Protein AF-A0A060N515-F1 (afdb_monomer_lite)

pLDDT: mean 92.59, std 5.26, range [60.97, 97.06]

Organism: NCBI:txid1407017

Foldseek 3Di:
DDPVLLQVLQVLFDQKHKDQDQPPDDCVPQPQFRIFIAGPPPSDTQDTHNDDVVSSVVSVCCSVPAGDDPNDGGD

Secondary structure (DSSP, 8-state):
--HHHHHHHHTT-SSEEEESS-SS--HHHHTT--EEEEETTT--EEEEESSHHHHHHHHHHHHHH-EEETTEEE-

Radius of gyration: 11.56 Å; chains: 1; bounding box: 29×27×30 Å

Sequence (75 aa):
MSRKKMEKLAEQLKTMYLTENPINFNDDRDWGYKYFICFHNTHTVVRRASNIPEMVEVLQDVIKNGVDIDGHIFY

Structure (mmCIF, N/CA/C/O backbone):
data_AF-A0A060N515-F1
#
_entry.id   AF-A0A060N515-F1
#
loop_
_atom_site.group_PDB
_atom_site.id
_atom_site.type_symbol
_atom_site.label_atom_id
_atom_site.label_alt_id
_atom_site.label_comp_id
_atom_site.label_asym_id
_atom_site.label_entity_id
_atom_site.label_seq_id
_atom_site.pdbx_PDB_ins_code
_atom_site.Cartn_x
_atom_site.Cartn_y
_atom_site.Cartn_z
_atom_site.occupancy
_atom_site.B_iso_or_equiv
_atom_site.auth_seq_id
_atom_site.auth_comp_id
_atom_site.auth_asym_id
_atom_site.auth_atom_id
_atom_site.pdbx_PDB_model_num
ATOM 1 N N . MET A 1 1 ? -1.323 15.005 8.822 1.00 60.97 1 MET A N 1
ATOM 2 C CA . MET A 1 1 ? -1.865 13.640 8.602 1.00 60.97 1 MET A CA 1
ATOM 3 C C . MET A 1 1 ? -1.090 12.646 9.458 1.00 60.97 1 MET A C 1
ATOM 5 O O . MET A 1 1 ? 0.107 12.840 9.604 1.00 60.97 1 MET A O 1
ATOM 9 N N . SER A 1 2 ? -1.740 11.641 10.062 1.00 82.69 2 SER A N 1
ATOM 10 C CA . SER A 1 2 ? -1.094 10.712 11.009 1.00 82.69 2 SER A CA 1
ATOM 11 C C . SER A 1 2 ? -0.892 9.312 10.418 1.00 82.69 2 SER A C 1
ATOM 13 O O . SER A 1 2 ? -1.745 8.817 9.682 1.00 82.69 2 SER A O 1
ATOM 15 N N . ARG A 1 3 ? 0.214 8.653 10.798 1.00 90.25 3 ARG A N 1
ATOM 16 C CA . ARG A 1 3 ? 0.544 7.259 10.439 1.00 90.25 3 ARG A CA 1
ATOM 17 C C . ARG A 1 3 ? -0.601 6.282 10.729 1.00 90.25 3 ARG A C 1
ATOM 19 O O . ARG A 1 3 ? -0.913 5.443 9.898 1.00 90.25 3 ARG A O 1
ATOM 26 N N . LYS A 1 4 ? -1.314 6.499 11.840 1.00 93.75 4 LYS A N 1
ATOM 27 C CA . LYS A 1 4 ? -2.491 5.710 12.237 1.00 93.75 4 LYS A CA 1
ATOM 28 C C . LYS A 1 4 ? -3.590 5.672 11.171 1.00 93.75 4 LYS A C 1
ATOM 30 O O . LYS A 1 4 ? -4.258 4.657 11.022 1.00 93.75 4 LYS A O 1
ATOM 35 N N . LYS A 1 5 ? -3.810 6.773 10.436 1.00 94.38 5 LYS A N 1
ATOM 36 C CA . LYS A 1 5 ? -4.814 6.798 9.359 1.00 94.38 5 LYS A CA 1
ATOM 37 C C . LYS A 1 5 ? -4.387 5.901 8.196 1.00 94.38 5 LYS A C 1
ATOM 39 O O . LYS A 1 5 ? -5.218 5.175 7.668 1.00 94.38 5 LYS A O 1
ATOM 44 N N . MET A 1 6 ? -3.113 5.965 7.817 1.00 95.25 6 MET A N 1
ATOM 45 C CA . MET A 1 6 ? -2.534 5.138 6.757 1.00 95.25 6 MET A CA 1
ATOM 46 C C . MET A 1 6 ? -2.605 3.650 7.120 1.00 95.25 6 MET A C 1
ATOM 48 O O . MET A 1 6 ? -3.099 2.865 6.323 1.00 95.25 6 MET A O 1
ATOM 52 N N . GLU A 1 7 ? -2.205 3.281 8.340 1.00 95.19 7 GLU A N 1
ATOM 53 C CA . GLU A 1 7 ? -2.276 1.897 8.838 1.00 95.19 7 GLU A CA 1
ATOM 54 C C . GLU A 1 7 ? -3.721 1.364 8.818 1.00 95.19 7 GLU A C 1
ATOM 56 O O . GLU A 1 7 ? -3.981 0.312 8.244 1.00 95.19 7 GLU A O 1
ATOM 61 N N . LYS A 1 8 ? -4.691 2.145 9.315 1.00 96.12 8 LYS A N 1
ATOM 62 C CA . LYS A 1 8 ? -6.116 1.765 9.305 1.00 96.12 8 LYS A CA 1
ATOM 63 C C . LYS A 1 8 ? -6.711 1.617 7.896 1.00 96.12 8 LYS A C 1
ATOM 65 O O . LYS A 1 8 ? -7.668 0.874 7.698 1.00 96.12 8 LYS A O 1
ATOM 70 N N . LEU A 1 9 ? -6.218 2.382 6.923 1.00 96.00 9 LEU A N 1
ATOM 71 C CA . LEU A 1 9 ? -6.630 2.224 5.526 1.00 96.00 9 LEU A CA 1
ATOM 72 C C . LEU A 1 9 ? -5.996 0.972 4.916 1.00 96.00 9 LEU A C 1
ATOM 74 O O . LEU A 1 9 ? -6.683 0.227 4.230 1.00 96.00 9 LEU A O 1
ATOM 78 N N . ALA A 1 10 ? -4.722 0.708 5.207 1.00 95.38 10 ALA A N 1
ATOM 79 C CA . ALA A 1 10 ? -4.023 -0.473 4.713 1.00 95.38 10 ALA A CA 1
ATOM 80 C C . ALA A 1 10 ? -4.670 -1.791 5.173 1.00 95.38 10 ALA A C 1
ATOM 82 O O . ALA A 1 10 ? -4.690 -2.743 4.405 1.00 95.38 10 ALA A O 1
ATOM 83 N N . GLU A 1 11 ? -5.266 -1.831 6.369 1.00 95.56 11 GLU A N 1
ATOM 84 C CA . GLU A 1 11 ? -6.043 -2.982 6.866 1.00 95.56 11 GLU A CA 1
ATOM 85 C C . GLU A 1 11 ? -7.268 -3.340 5.999 1.00 95.56 11 GLU A C 1
ATOM 87 O O . GLU A 1 11 ? -7.823 -4.426 6.143 1.00 95.56 11 GLU A O 1
ATOM 92 N N . GLN A 1 12 ? -7.719 -2.442 5.116 1.00 95.50 12 GLN A N 1
ATOM 93 C CA . GLN A 1 12 ? -8.866 -2.686 4.229 1.00 95.50 12 GLN A CA 1
ATOM 94 C C . GLN A 1 12 ? -8.471 -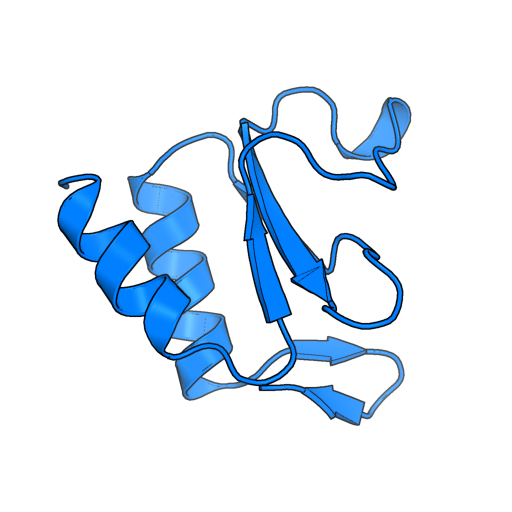3.347 2.905 1.00 95.50 12 GLN A C 1
ATOM 96 O O . GLN A 1 12 ? -9.354 -3.811 2.180 1.00 95.50 12 GLN A O 1
ATOM 101 N N . LEU A 1 13 ? -7.175 -3.381 2.584 1.00 94.00 13 LEU A N 1
ATOM 102 C CA . LEU A 1 13 ? -6.663 -4.063 1.401 1.00 94.00 13 LEU A CA 1
ATOM 103 C C . LEU A 1 13 ? -6.856 -5.574 1.564 1.00 94.00 13 LEU A C 1
ATOM 105 O O . LEU A 1 13 ? -6.586 -6.125 2.631 1.00 94.00 13 LEU A O 1
ATOM 109 N N . LYS A 1 14 ? -7.335 -6.254 0.517 1.00 90.81 14 LYS A N 1
ATOM 110 C CA . LYS A 1 14 ? -7.606 -7.702 0.591 1.00 90.81 14 LYS A CA 1
ATOM 111 C C . LYS A 1 14 ? -6.493 -8.524 -0.034 1.00 90.81 14 LYS A C 1
ATOM 113 O O . LYS A 1 14 ? -6.011 -9.483 0.560 1.00 90.81 14 LYS A O 1
ATOM 118 N N . THR A 1 15 ? -6.105 -8.170 -1.253 1.00 93.56 15 THR A N 1
ATOM 119 C CA . THR A 1 15 ? -5.076 -8.889 -2.021 1.00 93.56 15 THR A CA 1
ATOM 120 C C . THR A 1 15 ? -3.692 -8.258 -1.898 1.00 93.56 15 THR A C 1
ATOM 122 O O . THR A 1 15 ? -2.700 -8.833 -2.353 1.00 93.56 15 THR A O 1
ATOM 125 N N . MET A 1 16 ? -3.612 -7.097 -1.251 1.00 95.94 16 MET A N 1
ATOM 126 C CA . MET A 1 16 ? -2.421 -6.266 -1.159 1.00 95.94 16 MET A CA 1
ATOM 127 C C . MET A 1 16 ? -2.096 -5.893 0.287 1.00 95.94 16 MET A C 1
ATOM 129 O O . MET A 1 16 ? -2.960 -5.921 1.155 1.00 95.94 16 MET A O 1
ATOM 133 N N . TYR A 1 17 ? -0.858 -5.473 0.526 1.00 96.12 17 TYR A N 1
ATOM 134 C CA . TYR A 1 17 ? -0.405 -4.968 1.816 1.00 96.12 17 TYR A CA 1
ATOM 135 C C . TYR A 1 17 ? 0.507 -3.754 1.668 1.00 96.12 17 TYR A C 1
ATOM 137 O O . TYR A 1 17 ? 1.180 -3.571 0.653 1.00 96.12 17 TYR A O 1
ATOM 145 N N . LEU A 1 18 ? 0.542 -2.940 2.721 1.00 96.88 18 LEU A N 1
ATOM 146 C CA . LEU A 1 18 ? 1.437 -1.797 2.851 1.00 96.88 18 LEU A CA 1
ATOM 147 C C . LEU A 1 18 ? 2.761 -2.221 3.505 1.00 96.88 18 LEU A C 1
ATOM 149 O O . LEU A 1 18 ? 2.758 -2.910 4.524 1.00 96.88 18 LEU A O 1
ATOM 153 N N . THR A 1 19 ? 3.889 -1.760 2.969 1.00 96.25 19 THR A N 1
ATOM 154 C CA . THR A 1 19 ? 5.224 -1.966 3.550 1.00 96.25 19 THR A CA 1
ATOM 155 C C . THR A 1 19 ? 6.135 -0.759 3.323 1.00 96.25 19 THR A C 1
ATOM 157 O O . THR A 1 19 ? 5.945 0.004 2.379 1.00 96.25 19 THR A O 1
ATOM 160 N N . GLU A 1 20 ? 7.132 -0.588 4.191 1.00 95.75 20 GLU A N 1
ATOM 161 C CA . GLU A 1 20 ? 8.258 0.339 3.978 1.00 95.75 20 GLU A CA 1
ATOM 162 C C . GLU A 1 20 ? 9.495 -0.378 3.399 1.00 95.75 20 GLU A C 1
ATOM 164 O O . GLU A 1 20 ? 10.482 0.261 3.056 1.00 95.75 20 GLU A O 1
ATOM 169 N N . ASN A 1 21 ? 9.445 -1.709 3.291 1.00 93.62 21 ASN A N 1
ATOM 170 C CA . ASN A 1 21 ? 10.533 -2.551 2.802 1.00 93.62 21 ASN A CA 1
ATOM 171 C C . ASN A 1 21 ? 9.956 -3.652 1.889 1.00 93.62 21 ASN A C 1
ATOM 173 O O . ASN A 1 21 ? 9.560 -4.715 2.385 1.00 93.62 21 ASN A O 1
ATOM 177 N N . PRO A 1 22 ? 9.763 -3.381 0.588 1.00 93.81 22 PRO A N 1
ATOM 178 C CA . PRO A 1 22 ? 9.212 -4.358 -0.342 1.00 93.81 22 PRO A CA 1
ATOM 179 C C . PRO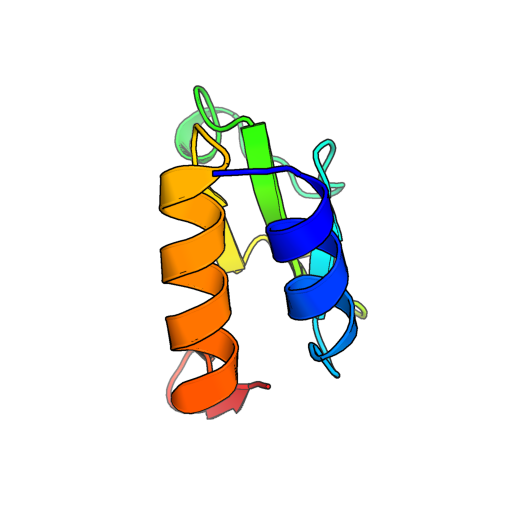 A 1 22 ? 10.269 -5.404 -0.717 1.00 93.81 22 PRO A C 1
ATOM 181 O O . PRO A 1 22 ? 11.456 -5.107 -0.793 1.00 93.81 22 PRO A O 1
ATOM 184 N N . ILE A 1 23 ? 9.826 -6.637 -0.973 1.00 91.06 23 ILE A N 1
ATOM 185 C CA . ILE A 1 23 ? 10.728 -7.737 -1.353 1.00 91.06 23 ILE A CA 1
ATOM 186 C C . ILE A 1 23 ? 11.238 -7.534 -2.783 1.00 91.06 23 ILE A C 1
ATOM 188 O O . ILE A 1 23 ? 12.433 -7.640 -3.040 1.00 91.06 23 ILE A O 1
ATOM 192 N N . ASN A 1 24 ? 10.336 -7.194 -3.706 1.00 89.44 24 ASN A N 1
ATOM 193 C CA . ASN A 1 24 ? 10.676 -6.947 -5.105 1.00 89.44 24 ASN A CA 1
ATOM 194 C C . ASN A 1 24 ? 10.956 -5.459 -5.335 1.00 89.44 24 ASN A C 1
ATOM 196 O O . ASN A 1 24 ? 10.237 -4.801 -6.088 1.00 89.44 24 ASN A O 1
ATOM 200 N N . PHE A 1 25 ? 11.974 -4.935 -4.651 1.00 86.38 25 PHE A N 1
ATOM 201 C CA . PHE A 1 25 ? 12.455 -3.572 -4.863 1.00 86.38 25 PHE A CA 1
ATOM 202 C C . PHE A 1 25 ? 13.218 -3.481 -6.189 1.00 86.38 25 PHE A C 1
ATOM 204 O O . PHE A 1 25 ? 14.083 -4.306 -6.486 1.00 86.38 25 PHE A O 1
ATOM 211 N N . ASN A 1 26 ? 12.888 -2.482 -6.999 1.00 88.56 26 ASN A N 1
ATOM 212 C CA . ASN A 1 26 ? 13.562 -2.182 -8.251 1.00 88.56 26 ASN A CA 1
ATOM 213 C C . ASN A 1 26 ? 14.267 -0.828 -8.125 1.00 88.56 26 ASN A C 1
ATOM 215 O O . ASN A 1 26 ? 13.603 0.204 -8.193 1.00 88.56 26 ASN A O 1
ATOM 219 N N . ASP A 1 27 ? 15.594 -0.836 -7.972 1.00 82.31 27 ASP A N 1
ATOM 220 C CA . ASP A 1 27 ? 16.389 0.373 -7.702 1.00 82.31 27 ASP A CA 1
ATOM 221 C C . ASP A 1 27 ? 16.092 1.522 -8.679 1.00 82.31 27 ASP A C 1
ATOM 223 O O . ASP A 1 27 ? 15.880 2.649 -8.249 1.00 82.31 27 ASP A O 1
ATOM 227 N N . ASP A 1 28 ? 15.956 1.255 -9.979 1.00 85.62 28 ASP A N 1
ATOM 228 C CA . ASP A 1 28 ? 15.709 2.311 -10.972 1.00 85.62 28 ASP A CA 1
ATOM 229 C C . ASP A 1 28 ? 14.315 2.957 -10.862 1.00 85.62 28 ASP A C 1
ATOM 231 O O . ASP A 1 28 ? 14.112 4.094 -11.291 1.00 85.62 28 ASP A O 1
ATOM 235 N N . ARG A 1 29 ? 13.323 2.233 -10.326 1.00 81.75 29 ARG A N 1
ATOM 236 C CA . ARG A 1 29 ? 11.911 2.662 -10.292 1.00 81.75 29 ARG A CA 1
ATOM 237 C C . ARG A 1 29 ? 11.402 3.036 -8.907 1.00 81.75 29 ARG A C 1
ATOM 239 O O . ARG A 1 29 ? 10.447 3.809 -8.806 1.00 81.75 29 ARG A O 1
ATOM 246 N N . ASP A 1 30 ? 12.003 2.471 -7.871 1.00 86.75 30 ASP A N 1
ATOM 247 C CA . ASP A 1 30 ? 11.527 2.551 -6.493 1.00 86.75 30 ASP A CA 1
ATOM 248 C C . ASP A 1 30 ? 12.419 3.452 -5.619 1.00 86.75 30 ASP A C 1
ATOM 250 O O . ASP A 1 30 ? 12.052 3.772 -4.484 1.00 86.75 30 ASP A O 1
ATOM 254 N N . TRP A 1 31 ? 13.546 3.939 -6.154 1.00 87.19 31 TRP A N 1
ATOM 255 C CA . TRP A 1 31 ? 14.412 4.893 -5.463 1.00 87.19 31 TRP A CA 1
ATOM 256 C C . TRP A 1 31 ? 13.687 6.201 -5.120 1.00 87.19 31 TRP A C 1
ATOM 258 O O . TRP A 1 31 ? 13.021 6.810 -5.956 1.00 87.19 31 TRP A O 1
ATOM 268 N N . GLY A 1 32 ? 13.839 6.660 -3.874 1.00 89.38 32 GLY A N 1
ATOM 269 C CA . GLY A 1 32 ? 13.208 7.890 -3.372 1.00 89.38 32 GLY A CA 1
ATOM 270 C C . GLY A 1 32 ? 11.786 7.715 -2.822 1.00 89.38 32 GLY A C 1
ATOM 271 O O . GLY A 1 32 ? 11.223 8.660 -2.258 1.00 89.38 32 GLY A O 1
ATOM 272 N N . TYR A 1 33 ? 11.212 6.515 -2.923 1.00 94.38 33 TYR A N 1
ATOM 273 C CA . TYR A 1 33 ? 9.948 6.168 -2.277 1.00 94.38 33 TYR A CA 1
ATOM 274 C C . TYR A 1 33 ? 10.182 5.475 -0.934 1.00 94.38 33 TYR A C 1
ATOM 276 O O . TYR A 1 33 ? 11.178 4.784 -0.731 1.00 94.38 33 TYR A O 1
ATOM 284 N N . LYS A 1 34 ? 9.256 5.684 0.005 1.00 95.00 34 LYS A N 1
ATOM 285 C CA . LYS A 1 34 ? 9.335 5.127 1.364 1.00 95.00 34 LYS A CA 1
ATOM 286 C C . LYS A 1 34 ? 8.234 4.113 1.649 1.00 95.00 34 LYS A C 1
ATOM 288 O O . LYS A 1 34 ? 8.425 3.222 2.465 1.00 95.00 34 LYS A O 1
ATOM 293 N N . TYR A 1 35 ? 7.077 4.267 1.017 1.00 96.69 35 TYR A N 1
ATOM 294 C CA . TYR A 1 35 ? 5.893 3.459 1.269 1.00 96.69 35 TYR A CA 1
ATOM 295 C 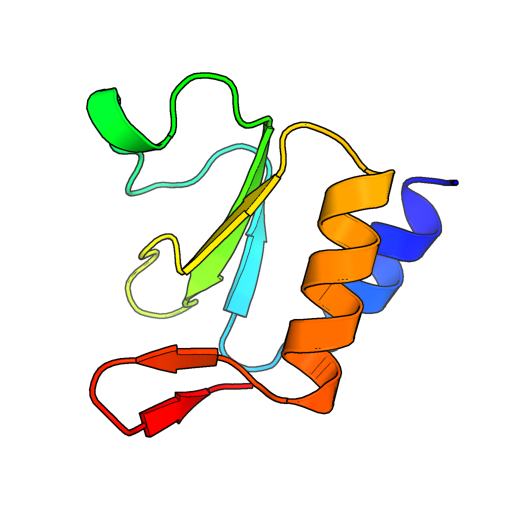C . TYR A 1 35 ? 5.477 2.754 -0.013 1.00 96.69 35 TYR A C 1
ATOM 297 O O . TYR A 1 35 ? 5.420 3.377 -1.073 1.00 96.69 35 TYR A O 1
ATOM 305 N N . PHE A 1 36 ? 5.124 1.478 0.100 1.00 97.06 36 PHE A N 1
ATOM 306 C CA . PHE A 1 36 ? 4.814 0.620 -1.036 1.00 97.06 36 PHE A CA 1
ATOM 307 C C . PHE A 1 36 ? 3.561 -0.200 -0.763 1.00 97.06 36 PHE A C 1
ATOM 309 O O . PHE A 1 36 ? 3.408 -0.757 0.323 1.00 97.06 36 PHE A O 1
ATOM 316 N N . ILE A 1 37 ? 2.692 -0.311 -1.766 1.00 96.44 37 ILE A N 1
ATOM 317 C CA . ILE A 1 37 ? 1.597 -1.282 -1.783 1.00 96.44 37 ILE A CA 1
ATOM 318 C C . ILE A 1 37 ? 2.038 -2.442 -2.664 1.00 96.44 37 ILE A C 1
ATOM 320 O O . ILE A 1 37 ? 2.399 -2.227 -3.823 1.00 96.44 37 ILE A O 1
ATOM 324 N N . CYS A 1 38 ? 2.018 -3.651 -2.117 1.00 96.31 38 CYS A N 1
ATOM 325 C CA . CYS A 1 38 ? 2.464 -4.860 -2.801 1.00 96.31 38 CYS A CA 1
ATOM 326 C C . CYS A 1 38 ? 1.372 -5.925 -2.787 1.00 96.31 38 CYS A C 1
ATOM 328 O O . CYS A 1 38 ? 0.606 -5.997 -1.829 1.00 96.31 38 CYS A O 1
ATOM 330 N N . PHE A 1 39 ? 1.332 -6.798 -3.791 1.00 95.06 39 PHE A N 1
ATOM 331 C CA . PHE A 1 39 ? 0.479 -7.986 -3.718 1.00 95.06 39 PHE A CA 1
ATOM 332 C C . PHE A 1 39 ? 0.984 -8.999 -2.699 1.00 95.06 39 PHE A C 1
ATOM 334 O O . PHE A 1 39 ? 2.182 -9.262 -2.620 1.00 95.06 39 PHE A O 1
ATOM 341 N N . HIS A 1 40 ? 0.065 -9.646 -1.987 1.00 94.12 40 HIS A N 1
ATOM 342 C CA . HIS A 1 40 ? 0.402 -10.700 -1.032 1.00 94.12 40 HIS A CA 1
ATOM 343 C C . HIS A 1 40 ? 1.062 -11.928 -1.669 1.00 94.12 40 HIS A C 1
ATOM 345 O O . HIS A 1 40 ? 1.924 -12.533 -1.042 1.00 94.12 40 HIS A O 1
ATOM 351 N N . ASN A 1 41 ? 0.655 -12.316 -2.880 1.00 92.94 41 ASN A N 1
ATOM 352 C CA . ASN A 1 41 ? 1.107 -13.556 -3.518 1.00 92.94 41 ASN A CA 1
ATOM 353 C C . ASN A 1 41 ? 2.446 -13.409 -4.255 1.00 92.94 41 ASN A C 1
ATOM 355 O O . ASN A 1 41 ? 3.263 -14.322 -4.213 1.00 92.94 41 ASN A O 1
ATOM 359 N N . THR A 1 42 ? 2.665 -12.291 -4.948 1.00 93.31 42 THR A N 1
ATOM 360 C CA . THR A 1 42 ? 3.866 -12.081 -5.769 1.00 93.31 42 THR A CA 1
ATOM 361 C C . THR A 1 42 ? 4.855 -11.108 -5.151 1.00 93.31 42 THR A C 1
ATOM 363 O O . THR A 1 42 ? 5.984 -11.033 -5.624 1.00 93.31 42 THR A O 1
ATOM 366 N N . HIS A 1 43 ? 4.447 -10.328 -4.144 1.00 93.56 43 HIS A N 1
ATOM 367 C CA . HIS A 1 43 ? 5.208 -9.199 -3.600 1.00 93.56 43 HIS A CA 1
ATOM 368 C C . HIS A 1 43 ? 5.567 -8.124 -4.636 1.00 93.56 43 HIS A C 1
ATOM 370 O O . HIS A 1 43 ? 6.435 -7.287 -4.394 1.00 93.56 43 HIS A O 1
ATOM 376 N N . THR A 1 44 ? 4.910 -8.129 -5.800 1.00 93.19 44 THR A N 1
ATOM 377 C CA . THR A 1 44 ? 5.075 -7.096 -6.825 1.00 93.19 44 THR A CA 1
ATOM 378 C C . THR A 1 44 ? 4.605 -5.756 -6.278 1.00 93.19 44 THR A C 1
ATOM 380 O O . THR A 1 44 ? 3.498 -5.669 -5.745 1.00 93.19 44 THR A O 1
ATOM 383 N N . VAL A 1 45 ? 5.429 -4.719 -6.437 1.00 94.12 45 VAL A N 1
ATOM 384 C CA . VAL A 1 45 ? 5.079 -3.335 -6.101 1.00 94.12 45 VAL A CA 1
ATOM 385 C C . VAL A 1 45 ? 4.046 -2.813 -7.099 1.00 94.12 45 VAL A C 1
ATOM 387 O O . VAL A 1 45 ? 4.264 -2.838 -8.309 1.00 94.12 45 VAL A O 1
ATOM 390 N N . VAL A 1 46 ? 2.927 -2.315 -6.580 1.00 93.38 46 VAL A N 1
ATOM 391 C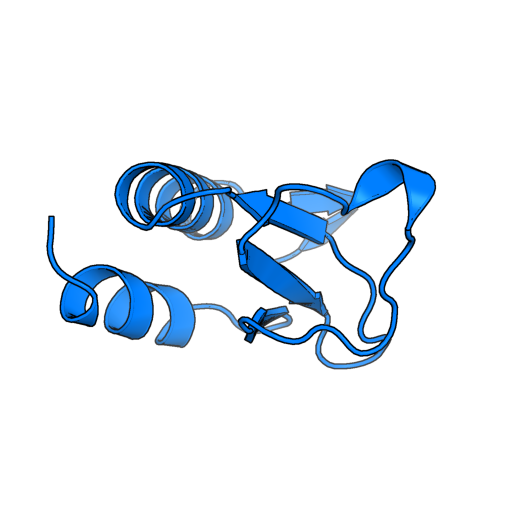 CA . VAL A 1 46 ? 1.765 -1.865 -7.361 1.00 93.38 46 VAL A CA 1
ATOM 392 C C . VAL A 1 46 ? 1.607 -0.342 -7.313 1.00 93.38 46 VAL A C 1
ATOM 394 O O . VAL A 1 46 ? 1.271 0.312 -8.307 1.00 93.38 46 VAL A O 1
ATOM 397 N N . ARG A 1 47 ? 1.863 0.242 -6.140 1.00 95.06 47 ARG A N 1
ATOM 398 C CA . ARG A 1 47 ? 1.878 1.689 -5.904 1.00 95.06 47 ARG A CA 1
ATOM 399 C C . ARG A 1 47 ? 3.009 2.049 -4.949 1.00 95.06 47 ARG A C 1
ATOM 401 O O . ARG A 1 47 ? 3.417 1.231 -4.124 1.00 95.06 47 ARG A O 1
ATOM 408 N N . ARG A 1 48 ? 3.480 3.289 -5.053 1.00 95.38 48 ARG A N 1
ATOM 409 C CA . ARG A 1 48 ? 4.585 3.851 -4.269 1.00 95.38 48 ARG A CA 1
ATOM 410 C C . ARG A 1 48 ? 4.204 5.246 -3.798 1.00 95.38 48 ARG A C 1
ATOM 412 O O . ARG A 1 48 ? 3.459 5.928 -4.495 1.00 95.38 48 ARG A O 1
ATOM 419 N N . ALA A 1 49 ? 4.743 5.664 -2.662 1.00 96.31 49 ALA A N 1
ATOM 420 C CA . ALA A 1 49 ? 4.677 7.046 -2.209 1.00 96.31 49 ALA A CA 1
ATOM 421 C C . ALA A 1 49 ? 5.916 7.410 -1.383 1.00 96.31 49 ALA A C 1
ATOM 423 O O . ALA A 1 49 ? 6.493 6.572 -0.679 1.00 96.31 49 ALA A O 1
ATOM 424 N N . SER A 1 50 ? 6.335 8.671 -1.447 1.00 95.38 50 SER A N 1
ATOM 425 C CA . SER A 1 50 ? 7.509 9.160 -0.715 1.00 95.38 50 SER A CA 1
ATOM 426 C C . SER A 1 50 ? 7.160 9.557 0.718 1.00 95.38 50 SER A C 1
ATOM 428 O O . SER A 1 50 ? 8.025 9.573 1.593 1.00 95.38 50 SER A O 1
ATOM 430 N N . ASN A 1 51 ? 5.891 9.871 0.990 1.00 95.31 51 ASN A N 1
ATOM 431 C CA . ASN A 1 51 ? 5.431 10.332 2.298 1.00 95.31 51 ASN A CA 1
ATOM 432 C C . ASN A 1 51 ? 4.018 9.821 2.653 1.00 95.31 51 ASN A C 1
ATOM 434 O O . ASN A 1 51 ? 3.291 9.285 1.822 1.00 95.31 51 ASN A O 1
ATOM 438 N N . ILE A 1 52 ? 3.637 9.983 3.926 1.00 95.31 52 ILE A N 1
ATOM 439 C CA . ILE A 1 52 ? 2.353 9.500 4.466 1.00 95.31 52 ILE A CA 1
ATOM 440 C C . ILE A 1 52 ? 1.136 10.169 3.798 1.00 95.31 52 ILE A C 1
ATOM 442 O O . ILE A 1 52 ? 0.209 9.439 3.462 1.00 95.31 52 ILE A O 1
ATOM 446 N N . PRO A 1 53 ? 1.073 11.510 3.629 1.00 95.94 53 PRO A N 1
ATOM 447 C CA . PRO A 1 53 ? -0.017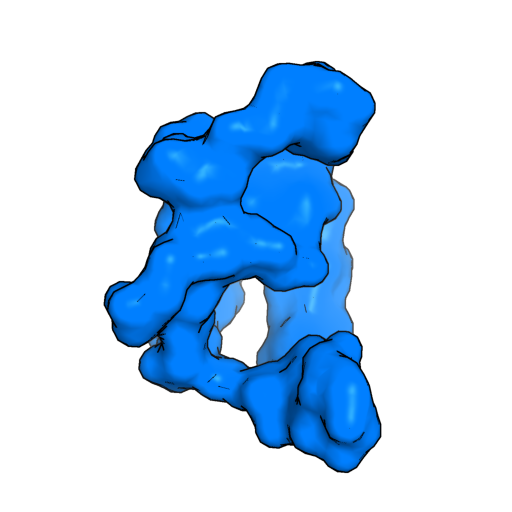 12.164 2.903 1.00 95.94 53 PRO A CA 1
ATOM 448 C C . PRO A 1 53 ? -0.329 11.538 1.546 1.00 95.94 53 PRO A C 1
ATOM 450 O O . PRO A 1 53 ? -1.466 11.145 1.305 1.00 95.94 53 PRO A O 1
ATOM 453 N N . GLU A 1 54 ? 0.701 11.384 0.721 1.00 96.06 54 GLU A N 1
ATOM 454 C CA . GLU A 1 54 ? 0.600 10.791 -0.608 1.00 96.06 54 GLU A CA 1
ATOM 455 C C . GLU A 1 54 ? 0.118 9.336 -0.523 1.00 96.06 54 GLU A C 1
ATOM 457 O O . GLU A 1 54 ? -0.833 8.957 -1.202 1.00 96.06 54 GLU A O 1
ATOM 462 N N . MET A 1 55 ? 0.674 8.529 0.390 1.00 96.75 55 MET A N 1
ATOM 463 C CA . MET A 1 55 ? 0.227 7.141 0.560 1.00 96.75 55 MET A CA 1
ATOM 464 C C . MET A 1 55 ? -1.233 7.036 1.027 1.00 96.75 55 MET A C 1
ATOM 466 O O . MET A 1 55 ? -1.937 6.101 0.662 1.00 96.75 55 MET A O 1
ATOM 470 N N . VAL A 1 56 ? -1.723 7.984 1.828 1.00 97.00 56 VAL A N 1
ATOM 471 C CA . VAL A 1 56 ? -3.136 8.010 2.235 1.00 97.00 56 VAL A CA 1
ATOM 472 C C . VAL A 1 56 ? -4.047 8.263 1.037 1.00 97.00 56 VAL A C 1
ATOM 474 O O . VAL A 1 56 ? -5.074 7.598 0.933 1.00 97.00 56 VAL A O 1
ATOM 477 N N . GLU A 1 57 ? -3.685 9.187 0.147 1.00 96.38 57 GLU A N 1
ATOM 478 C CA . GLU A 1 57 ? -4.444 9.453 -1.082 1.00 96.38 57 GLU A CA 1
ATOM 479 C C . GLU A 1 57 ? -4.448 8.224 -1.996 1.00 96.38 57 GLU A C 1
ATOM 481 O O . GLU A 1 57 ? -5.511 7.791 -2.442 1.00 96.38 57 GLU A O 1
ATOM 486 N N . VAL A 1 58 ? -3.283 7.594 -2.171 1.00 96.19 58 VAL A N 1
ATOM 487 C CA . VAL A 1 58 ? -3.133 6.340 -2.920 1.00 96.19 58 VAL A CA 1
ATOM 488 C C . VAL A 1 58 ? -4.007 5.233 -2.331 1.00 96.19 58 VAL A C 1
ATOM 490 O O . VAL A 1 58 ? -4.747 4.588 -3.063 1.00 96.19 58 VAL A O 1
ATOM 493 N N . LEU A 1 59 ? -3.974 5.009 -1.016 1.00 96.62 59 LEU A N 1
ATOM 494 C CA . LEU A 1 59 ? -4.797 3.982 -0.368 1.00 96.62 59 LEU A CA 1
ATOM 495 C C . LEU A 1 59 ? -6.292 4.249 -0.552 1.00 96.62 59 LEU A C 1
ATOM 497 O O . LEU A 1 5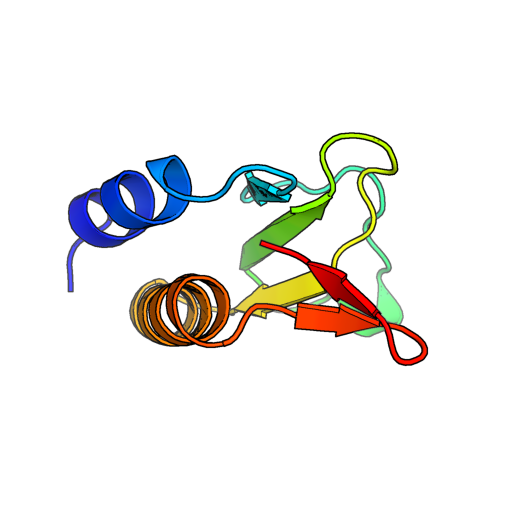9 ? -7.053 3.319 -0.794 1.00 96.62 59 LEU A O 1
ATOM 501 N N . GLN A 1 60 ? -6.725 5.506 -0.442 1.00 96.06 60 GLN A N 1
ATOM 502 C CA . GLN A 1 60 ? -8.126 5.867 -0.659 1.00 96.06 60 GLN A CA 1
ATOM 503 C C . GLN A 1 60 ? -8.570 5.596 -2.101 1.00 96.06 60 GLN A C 1
ATOM 505 O O . GLN A 1 60 ? -9.687 5.119 -2.300 1.00 96.06 60 GLN A O 1
ATOM 510 N N . ASP A 1 61 ? -7.705 5.868 -3.079 1.00 95.56 61 ASP A N 1
ATOM 511 C CA . ASP A 1 61 ? -7.945 5.536 -4.483 1.00 95.56 61 ASP A CA 1
ATOM 512 C C . ASP A 1 61 ? -8.025 4.019 -4.694 1.00 95.56 61 ASP A C 1
ATOM 514 O O . ASP A 1 61 ? -9.033 3.531 -5.194 1.00 95.56 61 ASP A O 1
ATOM 518 N N . VAL A 1 62 ? -7.041 3.260 -4.201 1.00 95.31 62 VAL A N 1
ATOM 519 C CA . VAL A 1 62 ? -6.997 1.792 -4.320 1.00 95.31 62 VAL A CA 1
ATOM 520 C C . VAL A 1 62 ? -8.207 1.128 -3.664 1.00 95.31 62 VAL A C 1
ATOM 522 O O . VAL A 1 62 ? -8.814 0.238 -4.246 1.00 95.31 62 VAL A O 1
ATOM 525 N N . ILE A 1 63 ? -8.617 1.568 -2.476 1.00 94.44 63 ILE A N 1
ATOM 526 C CA . ILE A 1 63 ? -9.787 0.997 -1.789 1.00 94.44 63 ILE A CA 1
ATOM 527 C C . ILE A 1 63 ? -11.076 1.274 -2.572 1.00 94.44 63 ILE A C 1
ATOM 529 O O . ILE A 1 63 ? -11.981 0.440 -2.596 1.00 94.44 63 ILE A O 1
ATOM 533 N N . LYS A 1 64 ? -11.182 2.449 -3.200 1.00 94.88 64 LYS A N 1
ATOM 534 C CA . LYS A 1 64 ? -12.391 2.869 -3.915 1.00 94.88 64 LYS A CA 1
ATOM 535 C C . LYS A 1 64 ? -12.476 2.277 -5.322 1.00 94.88 64 LYS A C 1
ATOM 537 O O . LYS A 1 64 ? -13.544 1.832 -5.733 1.00 94.88 64 LYS A O 1
ATOM 542 N N . ASN A 1 65 ? -11.370 2.314 -6.052 1.00 94.62 65 ASN A N 1
ATOM 543 C CA . ASN A 1 65 ? -11.309 2.059 -7.488 1.00 94.62 65 ASN A CA 1
ATOM 544 C C . ASN A 1 65 ? -10.554 0.765 -7.827 1.00 94.62 65 ASN A C 1
ATOM 546 O O . ASN A 1 65 ? -10.664 0.280 -8.949 1.00 94.62 65 ASN A O 1
ATOM 550 N N . GLY A 1 66 ? -9.834 0.186 -6.865 1.00 91.88 66 GLY A N 1
ATOM 551 C CA . GLY A 1 66 ? -8.909 -0.916 -7.097 1.00 91.88 66 GLY A CA 1
ATOM 552 C C . GLY A 1 66 ? -7.652 -0.465 -7.840 1.00 91.88 66 GLY A C 1
ATOM 553 O O . GLY A 1 66 ? -7.422 0.724 -8.069 1.00 91.88 66 GLY A O 1
ATOM 554 N N . VAL A 1 67 ? -6.826 -1.430 -8.232 1.00 92.00 67 VAL A N 1
ATOM 555 C CA . VAL A 1 67 ? -5.729 -1.206 -9.176 1.00 92.00 67 VAL A CA 1
ATOM 556 C C . VAL A 1 67 ? -5.950 -2.028 -10.431 1.00 92.00 67 VAL A C 1
ATOM 558 O O . VAL A 1 67 ? -6.089 -3.245 -10.343 1.00 92.00 67 VAL A O 1
ATOM 561 N N . ASP A 1 68 ? -5.945 -1.355 -11.582 1.00 91.25 68 ASP A N 1
ATOM 562 C CA . ASP A 1 68 ? -5.922 -1.989 -12.899 1.00 91.25 68 ASP A CA 1
ATOM 563 C C . ASP A 1 68 ? -4.500 -2.448 -13.242 1.00 91.25 68 ASP A C 1
ATOM 565 O O . ASP A 1 68 ? -3.553 -1.651 -13.236 1.00 91.25 68 ASP A O 1
ATOM 569 N N . ILE A 1 69 ? -4.369 -3.741 -13.516 1.00 87.69 69 ILE A N 1
ATOM 570 C CA . ILE A 1 69 ? -3.164 -4.367 -14.044 1.00 87.69 69 ILE A CA 1
ATOM 571 C C . ILE A 1 69 ? -3.591 -5.266 -15.194 1.00 87.69 69 ILE A C 1
ATOM 573 O O . ILE A 1 69 ? -4.340 -6.224 -14.997 1.00 87.69 69 ILE A O 1
ATOM 577 N N . ASP A 1 70 ? -3.112 -4.939 -16.392 1.00 87.56 70 ASP A N 1
ATOM 578 C CA . ASP A 1 70 ? -3.389 -5.670 -17.629 1.00 87.56 70 ASP A CA 1
ATOM 579 C C . ASP A 1 70 ? -4.895 -5.892 -17.900 1.00 87.56 70 ASP A C 1
ATOM 581 O O . ASP A 1 70 ? -5.293 -6.909 -18.465 1.00 87.56 70 ASP A O 1
ATOM 585 N N . GLY A 1 71 ? -5.749 -4.937 -17.505 1.00 88.50 71 GLY A N 1
ATOM 586 C CA . GLY A 1 71 ? -7.201 -4.990 -17.703 1.00 88.50 71 GLY A CA 1
ATOM 587 C C . GLY A 1 71 ? -7.970 -5.699 -16.584 1.00 88.50 71 GLY A C 1
ATOM 588 O O . GLY A 1 71 ? -9.181 -5.905 -16.705 1.00 88.50 71 GLY A O 1
ATOM 589 N N . HIS A 1 72 ? -7.297 -6.073 -15.495 1.00 88.38 72 HIS A N 1
ATOM 590 C CA . HIS A 1 72 ? -7.901 -6.694 -14.321 1.00 88.38 72 HIS A CA 1
ATOM 591 C C . HIS A 1 72 ? -7.818 -5.771 -13.105 1.00 88.38 72 HIS A C 1
ATOM 593 O O . HIS A 1 72 ? -6.750 -5.260 -12.776 1.00 88.38 72 HIS A O 1
ATOM 599 N N . ILE A 1 73 ? -8.944 -5.596 -12.407 1.00 90.88 73 ILE A N 1
ATOM 600 C CA . ILE A 1 73 ? -9.033 -4.742 -11.216 1.00 90.88 73 ILE A CA 1
ATOM 601 C C . ILE A 1 73 ? -8.848 -5.580 -9.948 1.00 90.88 73 ILE A C 1
ATOM 603 O O . ILE A 1 73 ? -9.601 -6.526 -9.704 1.00 90.88 73 ILE A O 1
ATOM 607 N N . PHE A 1 74 ? -7.882 -5.187 -9.118 1.00 88.94 74 PHE A N 1
ATOM 608 C CA . PHE A 1 74 ? -7.570 -5.817 -7.833 1.00 88.94 74 PHE A CA 1
ATOM 609 C C . PHE A 1 74 ? -7.884 -4.897 -6.645 1.00 88.94 74 PHE A C 1
ATOM 611 O O . PHE A 1 74 ? -7.671 -3.688 -6.729 1.00 88.94 74 PHE A O 1
ATOM 618 N N . TYR A 1 75 ? -8.341 -5.481 -5.530 1.00 86.81 75 TYR A N 1
ATOM 619 C CA . TYR A 1 75 ? -8.708 -4.791 -4.279 1.00 86.81 75 TYR A CA 1
ATOM 620 C C . TYR A 1 75 ? -7.988 -5.390 -3.063 1.00 86.81 75 TYR A C 1
ATOM 622 O O . TYR A 1 75 ? -7.726 -6.615 -3.066 1.00 86.81 75 TYR A O 1
#